Protein AF-A0A376W2E6-F1 (afdb_monomer)

Nearest PDB structures (foldseek):
  1eif-assembly1_A  TM=4.962E-01  e=2.114E+00  Methanocaldococcus jannaschii
  6cqm-assembly2_F  TM=3.424E-01  e=9.152E-01  Saccharomyces cerevisiae S288C
  4pn0-assembly1_A  TM=2.570E-01  e=2.363E+00  Schizosaccharomyces pombe
  4irt-assembly1_A  TM=2.799E-01  e=3.124E+00  Bacteroides ovatus ATCC 8483
  6z88-assembly1_G  TM=3.652E-01  e=6.452E+00  Homo sapiens

Solvent-accessible surface area (backbone atoms only — not comparable to full-atom values): 5246 Å² total; per-residue (Å²): 108,72,70,58,54,52,50,52,50,52,59,62,72,45,84,51,52,80,46,75,52,71,40,60,49,46,65,43,87,43,53,102,89,46,66,34,25,34,41,30,71,36,81,89,77,72,41,76,44,77,43,63,66,45,41,73,44,45,83,82,29,50,32,34,41,39,35,28,38,37,42,100,91,48,74,43,79,78,45,44,41,21,32,53,86,80,71,76,89,125

Structure (mmCIF, N/CA/C/O backbone):
data_AF-A0A376W2E6-F1
#
_entry.id   AF-A0A376W2E6-F1
#
loop_
_atom_site.group_PDB
_atom_site.id
_atom_site.type_symbol
_atom_site.label_atom_id
_atom_site.label_alt_id
_atom_site.label_comp_id
_atom_site.label_asym_id
_atom_site.label_entity_id
_atom_site.label_seq_id
_atom_site.pdbx_PDB_ins_code
_atom_site.Cartn_x
_atom_site.Cartn_y
_atom_site.Cartn_z
_atom_site.occupancy
_atom_site.B_iso_or_equiv
_atom_site.auth_seq_id
_atom_site.auth_comp_id
_atom_site.auth_asym_id
_atom_site.auth_atom_id
_atom_site.pdbx_PDB_model_num
ATOM 1 N N . MET A 1 1 ? -1.551 17.197 10.533 1.00 65.25 1 MET A N 1
ATOM 2 C CA . MET A 1 1 ? -0.764 15.948 10.650 1.00 65.25 1 MET A CA 1
ATOM 3 C C . MET A 1 1 ? -1.017 15.226 11.972 1.00 65.25 1 MET A C 1
ATOM 5 O O . MET A 1 1 ? -1.406 14.074 11.895 1.00 65.25 1 MET A O 1
ATOM 9 N N . ILE A 1 2 ? -0.919 15.885 13.141 1.00 77.38 2 ILE A N 1
ATOM 10 C CA . ILE A 1 2 ? -1.096 15.249 14.472 1.00 77.38 2 ILE A CA 1
ATOM 11 C C . ILE A 1 2 ? -2.428 14.485 14.623 1.00 77.38 2 ILE A C 1
ATOM 13 O O . ILE A 1 2 ? -2.437 13.345 15.075 1.00 77.38 2 ILE A O 1
ATOM 17 N N . LEU A 1 3 ? -3.553 15.071 14.196 1.00 79.81 3 LEU A N 1
ATOM 18 C CA . LEU A 1 3 ? -4.864 14.415 14.302 1.00 79.81 3 LEU A CA 1
ATOM 19 C C . LEU A 1 3 ? -4.961 13.135 13.450 1.00 79.81 3 LEU A C 1
ATOM 21 O O . LEU A 1 3 ? -5.476 12.123 13.911 1.00 79.81 3 LEU A O 1
ATOM 25 N N . PHE A 1 4 ? -4.416 13.162 12.229 1.00 76.75 4 PHE A N 1
ATOM 26 C CA . PHE A 1 4 ? -4.390 11.996 11.342 1.00 76.75 4 PHE A CA 1
ATOM 27 C C . PHE A 1 4 ? -3.484 10.891 11.883 1.00 76.75 4 PHE A C 1
ATOM 29 O O . PHE A 1 4 ? -3.874 9.731 11.860 1.00 76.75 4 PHE A O 1
ATOM 36 N N . THR A 1 5 ? -2.311 11.235 12.421 1.00 81.50 5 THR A N 1
ATOM 37 C CA . THR A 1 5 ? -1.426 10.240 13.043 1.00 81.50 5 THR A CA 1
ATOM 38 C C . THR A 1 5 ? -2.076 9.584 14.258 1.00 81.50 5 THR A C 1
ATOM 40 O O . THR A 1 5 ? -1.981 8.370 14.389 1.00 81.50 5 THR A O 1
ATOM 43 N N . LEU A 1 6 ? -2.802 10.346 15.088 1.00 87.69 6 LEU A N 1
ATOM 44 C CA . LEU A 1 6 ? -3.544 9.795 16.229 1.00 87.69 6 LEU A CA 1
ATOM 45 C C . LEU A 1 6 ? -4.649 8.831 15.778 1.00 87.69 6 LEU A C 1
ATOM 47 O O . LEU A 1 6 ? -4.789 7.743 16.339 1.00 87.69 6 LEU A O 1
ATOM 51 N N . LEU A 1 7 ? -5.390 9.193 14.728 1.00 85.00 7 LEU A N 1
ATOM 52 C CA . LEU A 1 7 ? -6.429 8.336 14.163 1.00 85.00 7 LEU A CA 1
ATOM 53 C C . LEU A 1 7 ? -5.844 7.031 13.602 1.00 85.00 7 LEU A C 1
ATOM 55 O O . LEU A 1 7 ? -6.341 5.956 13.924 1.00 85.00 7 LEU A O 1
ATOM 59 N N . VAL A 1 8 ? -4.753 7.107 12.831 1.00 83.94 8 VAL A N 1
ATOM 60 C CA . VAL A 1 8 ? -4.065 5.920 12.293 1.00 83.94 8 VAL A CA 1
ATOM 61 C C . VAL A 1 8 ? -3.557 5.025 13.421 1.00 83.94 8 VAL A C 1
ATOM 63 O O . VAL A 1 8 ? -3.754 3.815 13.361 1.00 83.94 8 VAL A O 1
ATOM 66 N N . THR A 1 9 ? -2.963 5.596 14.477 1.00 85.44 9 THR A N 1
ATOM 67 C CA . THR A 1 9 ? -2.517 4.802 15.633 1.00 85.44 9 THR A CA 1
ATOM 68 C C . THR A 1 9 ? -3.679 4.117 16.343 1.00 85.44 9 THR A C 1
ATOM 70 O O . THR A 1 9 ? -3.572 2.937 16.660 1.00 85.44 9 THR A O 1
ATOM 73 N N . LEU A 1 10 ? -4.806 4.806 16.542 1.00 86.44 10 LEU A N 1
ATOM 74 C CA . LEU A 1 10 ? -5.986 4.212 17.167 1.00 86.44 10 LEU A CA 1
ATOM 75 C C . LEU A 1 10 ? -6.516 3.033 16.342 1.00 86.44 10 LEU A C 1
ATOM 77 O O . LEU A 1 10 ? -6.743 1.959 16.892 1.00 86.44 10 LEU A O 1
ATOM 81 N N . ILE A 1 11 ? -6.654 3.213 15.024 1.00 84.00 11 ILE A N 1
ATOM 82 C CA . ILE A 1 11 ? -7.100 2.144 14.121 1.00 84.00 11 ILE A CA 1
ATOM 83 C C . ILE A 1 11 ? -6.094 0.986 14.138 1.00 84.00 11 ILE A C 1
ATOM 85 O O . ILE A 1 11 ? -6.509 -0.164 14.155 1.00 84.00 11 ILE A O 1
ATOM 89 N N . TYR A 1 12 ? -4.789 1.256 14.189 1.00 83.75 12 TYR A N 1
ATOM 90 C CA . TYR A 1 12 ? -3.761 0.212 14.230 1.00 83.75 12 TYR A CA 1
ATOM 91 C C . TYR A 1 12 ? -3.793 -0.635 15.517 1.00 83.75 12 TYR A C 1
ATOM 93 O O . TYR A 1 12 ? -3.571 -1.846 15.461 1.00 83.75 12 TYR A O 1
ATOM 101 N N . PHE A 1 13 ? -4.058 -0.011 16.672 1.00 85.50 13 PHE A N 1
ATOM 102 C CA . PHE A 1 13 ? -4.098 -0.693 17.972 1.00 85.50 13 PHE A CA 1
ATOM 103 C C . PHE A 1 13 ? -5.367 -1.516 18.199 1.00 85.50 13 PHE A C 1
ATOM 105 O O . PHE A 1 13 ? -5.355 -2.430 19.026 1.00 85.50 13 PHE A O 1
ATOM 112 N N . LEU A 1 14 ? -6.454 -1.212 17.490 1.00 86.50 14 LEU A N 1
ATOM 113 C CA . LEU A 1 14 ? -7.657 -2.028 17.562 1.00 86.50 14 LEU A 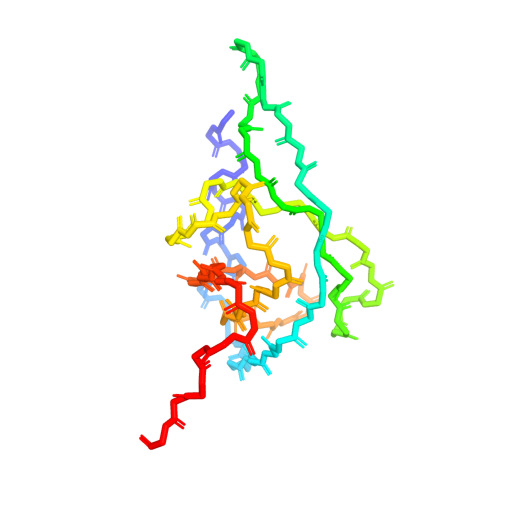CA 1
ATOM 114 C C . LEU A 1 14 ? -7.399 -3.420 16.969 1.00 86.50 14 LEU A C 1
ATOM 116 O O . LEU A 1 14 ? -6.705 -3.540 15.953 1.00 86.50 14 LEU A O 1
ATOM 120 N N . PRO A 1 15 ? -7.966 -4.478 17.575 1.00 85.12 15 PRO A N 1
ATOM 121 C CA . PRO A 1 15 ? -7.865 -5.819 17.026 1.00 85.12 15 PRO A CA 1
ATOM 122 C C . PRO A 1 15 ? -8.436 -5.828 15.606 1.00 85.12 15 PRO A C 1
ATOM 124 O O . PRO A 1 15 ? -9.536 -5.336 15.352 1.00 85.12 15 PRO A O 1
ATOM 127 N N . GLY A 1 16 ? -7.649 -6.358 14.680 1.00 86.00 16 GLY A N 1
ATOM 128 C CA . GLY A 1 16 ? -7.967 -6.423 13.265 1.00 86.00 16 GLY A CA 1
ATOM 129 C C . GLY A 1 16 ? -7.252 -7.598 12.622 1.00 86.00 16 GLY A C 1
ATOM 130 O O . GLY A 1 16 ? -6.244 -8.075 13.147 1.00 86.00 16 GLY A O 1
ATOM 131 N N . GLU A 1 17 ? -7.792 -8.061 11.505 1.00 91.38 17 GLU A N 1
ATOM 132 C CA . GLU A 1 17 ? -7.221 -9.153 10.726 1.00 91.38 17 GLU A CA 1
ATOM 133 C C . GLU A 1 17 ? -6.114 -8.611 9.816 1.00 91.38 17 GLU A C 1
ATOM 135 O O . GLU A 1 17 ? -6.228 -7.515 9.254 1.00 91.38 17 GLU A O 1
ATOM 140 N N . ASP A 1 18 ? -5.019 -9.360 9.700 1.00 93.19 18 ASP A N 1
ATOM 141 C CA . ASP A 1 18 ? -3.979 -9.046 8.727 1.00 93.19 18 ASP A CA 1
ATOM 142 C C . ASP A 1 18 ? -4.464 -9.506 7.340 1.00 93.19 18 ASP A C 1
ATOM 144 O O . ASP A 1 18 ? -4.791 -10.673 7.143 1.00 93.19 18 ASP A O 1
ATOM 148 N N . SER A 1 19 ? -4.486 -8.589 6.373 1.00 94.12 19 SER A N 1
ATOM 149 C CA . SER A 1 19 ? -4.888 -8.838 4.987 1.00 94.12 19 SER A CA 1
ATOM 150 C C . SER A 1 19 ? -3.742 -8.532 4.026 1.00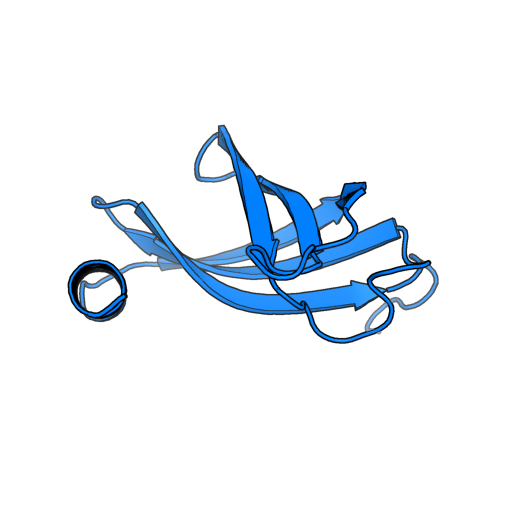 94.12 19 SER A C 1
ATOM 152 O O . SER A 1 19 ? -2.928 -7.625 4.251 1.00 94.12 19 SER A O 1
ATOM 154 N N . PHE A 1 20 ? -3.681 -9.312 2.949 1.00 95.81 20 PHE A N 1
ATOM 155 C CA . PHE A 1 20 ? -2.616 -9.287 1.960 1.00 95.81 20 PHE A CA 1
ATOM 156 C C . PHE A 1 20 ? -3.206 -9.442 0.566 1.00 95.81 20 PHE A C 1
ATOM 158 O O . PHE A 1 20 ? -3.977 -10.367 0.316 1.00 95.81 20 PHE A O 1
ATOM 165 N N . TYR A 1 21 ? -2.811 -8.573 -0.356 1.00 95.38 21 TYR A N 1
ATOM 166 C CA . TYR A 1 21 ? -3.215 -8.689 -1.752 1.00 95.38 21 TYR A CA 1
ATOM 167 C C . TYR A 1 21 ? -2.145 -8.129 -2.684 1.00 95.38 21 TYR A C 1
ATOM 169 O O . TYR A 1 21 ? -1.269 -7.362 -2.274 1.00 95.38 21 TYR A O 1
ATOM 177 N N . SER A 1 22 ? -2.228 -8.520 -3.951 1.00 95.19 22 SER A N 1
ATOM 178 C CA . SER A 1 22 ? -1.517 -7.864 -5.037 1.00 95.19 22 SER A CA 1
ATOM 179 C C . SER A 1 22 ? -2.514 -7.348 -6.062 1.00 95.19 22 SER A C 1
ATOM 181 O O . SER A 1 22 ? -3.540 -7.977 -6.324 1.00 95.19 22 SER A O 1
ATOM 183 N N . ALA A 1 23 ? -2.229 -6.178 -6.615 1.00 95.44 23 ALA A N 1
ATOM 184 C CA . ALA A 1 23 ? -3.097 -5.533 -7.587 1.00 95.44 23 ALA A CA 1
ATOM 185 C C . ALA A 1 23 ? -2.272 -4.685 -8.562 1.00 95.44 23 ALA A C 1
ATOM 187 O O . ALA A 1 23 ? -1.164 -4.252 -8.218 1.00 95.44 23 ALA A O 1
ATOM 188 N N . PRO A 1 24 ? -2.786 -4.441 -9.779 1.00 95.81 24 PRO A N 1
ATOM 189 C CA . PRO A 1 24 ? -2.265 -3.363 -10.600 1.00 95.81 24 PRO A CA 1
ATOM 190 C C . PRO A 1 24 ? -2.475 -2.020 -9.892 1.00 95.81 24 PRO A C 1
ATOM 192 O O . PRO A 1 24 ? -3.397 -1.866 -9.090 1.00 95.81 24 PRO A O 1
ATOM 195 N N . TYR A 1 25 ? -1.616 -1.052 -10.189 1.00 96.12 25 TYR A N 1
ATOM 196 C CA . TYR A 1 25 ? -1.720 0.292 -9.632 1.00 96.12 25 TYR A CA 1
ATOM 197 C C . TYR A 1 25 ? -1.434 1.346 -10.701 1.00 96.12 25 TYR A C 1
ATOM 199 O O . TYR A 1 25 ? -0.792 1.064 -11.713 1.00 96.12 25 TYR A O 1
ATOM 207 N N . GLU A 1 26 ? -1.883 2.570 -10.448 1.00 96.56 26 GLU A N 1
ATOM 208 C CA . GLU A 1 26 ? -1.543 3.739 -11.253 1.00 96.56 26 GLU A CA 1
ATOM 209 C C . GLU A 1 26 ? -0.563 4.628 -10.482 1.00 96.56 26 GLU A C 1
ATOM 211 O O . GLU A 1 26 ? -0.838 5.071 -9.361 1.00 96.56 26 GLU A O 1
ATOM 216 N N . TYR A 1 27 ? 0.608 4.876 -11.070 1.00 95.44 27 TYR A N 1
ATOM 217 C CA . TYR A 1 27 ? 1.583 5.800 -10.503 1.00 95.44 27 TYR A CA 1
ATOM 218 C C . TYR A 1 27 ? 1.068 7.239 -10.580 1.00 95.44 27 TYR A C 1
ATOM 220 O O . TYR A 1 27 ? 0.642 7.710 -11.633 1.00 95.44 27 TYR A O 1
ATOM 228 N N . SER A 1 28 ? 1.212 7.976 -9.480 1.00 95.50 28 SER A N 1
ATOM 229 C CA . SER A 1 28 ? 1.021 9.422 -9.465 1.00 95.50 28 SER A CA 1
ATOM 230 C C . SER A 1 28 ? 2.240 10.127 -8.896 1.00 95.50 28 SER A C 1
ATOM 232 O O . SER A 1 28 ? 2.717 9.837 -7.791 1.00 95.50 28 SER A O 1
ATOM 234 N N . ARG A 1 29 ? 2.709 11.131 -9.639 1.00 93.62 29 ARG A N 1
ATOM 235 C CA . ARG A 1 29 ? 3.779 12.021 -9.197 1.00 93.62 29 ARG A CA 1
ATOM 236 C C . ARG A 1 29 ? 3.252 12.983 -8.129 1.00 93.62 29 ARG A C 1
ATOM 238 O O . ARG A 1 29 ? 2.250 13.666 -8.326 1.00 93.62 29 ARG A O 1
ATOM 245 N N . GLY A 1 30 ? 3.947 13.042 -6.999 1.00 89.88 30 GLY A N 1
ATOM 246 C CA . GLY A 1 30 ? 3.672 13.977 -5.914 1.00 89.88 30 GLY A CA 1
ATOM 247 C C . GLY A 1 30 ? 4.110 15.405 -6.230 1.00 89.88 30 GLY A C 1
ATOM 248 O O . GLY A 1 30 ? 4.804 15.673 -7.211 1.00 89.88 30 GLY A O 1
ATOM 249 N N . SER A 1 31 ? 3.726 16.329 -5.356 1.00 88.62 31 SER A N 1
ATOM 250 C CA . SER A 1 31 ? 4.079 17.752 -5.422 1.00 88.62 31 SER A CA 1
ATOM 251 C C . SER A 1 31 ? 4.725 18.206 -4.111 1.00 88.62 31 SER A C 1
ATOM 253 O O . SER A 1 31 ? 4.860 17.435 -3.171 1.00 88.62 31 SER A O 1
ATOM 255 N N . SER A 1 32 ? 5.060 19.488 -3.969 1.00 86.69 32 SER A N 1
ATOM 256 C CA . SER A 1 32 ? 5.525 20.024 -2.677 1.00 86.69 32 SER A CA 1
ATOM 257 C C . SER A 1 32 ? 4.493 19.903 -1.540 1.00 86.69 32 SER A C 1
ATOM 259 O O . SER A 1 32 ? 4.842 20.069 -0.372 1.00 86.69 32 SER A O 1
ATOM 261 N N . LYS A 1 33 ? 3.222 19.632 -1.867 1.00 87.31 33 LYS A N 1
ATOM 262 C CA . LYS A 1 33 ? 2.104 19.491 -0.921 1.00 87.31 33 LYS A CA 1
ATOM 263 C C . LYS A 1 33 ? 1.581 18.051 -0.812 1.00 87.31 33 LYS A C 1
ATOM 265 O O . LYS A 1 33 ? 0.657 17.821 -0.035 1.00 87.31 33 LYS A O 1
ATOM 270 N N . SER A 1 34 ? 2.124 17.100 -1.576 1.00 89.00 34 SER A N 1
ATOM 271 C CA . SER A 1 34 ? 1.631 15.716 -1.643 1.00 89.00 34 SER A CA 1
ATOM 272 C C . SER A 1 34 ? 2.757 14.710 -1.875 1.00 89.00 34 SER A C 1
ATOM 274 O O . SER A 1 34 ? 3.804 15.040 -2.418 1.00 89.00 34 SER A O 1
ATOM 276 N N . CYS A 1 35 ? 2.546 13.457 -1.486 1.00 92.56 35 CYS A N 1
ATOM 277 C CA . CYS A 1 35 ? 3.505 12.392 -1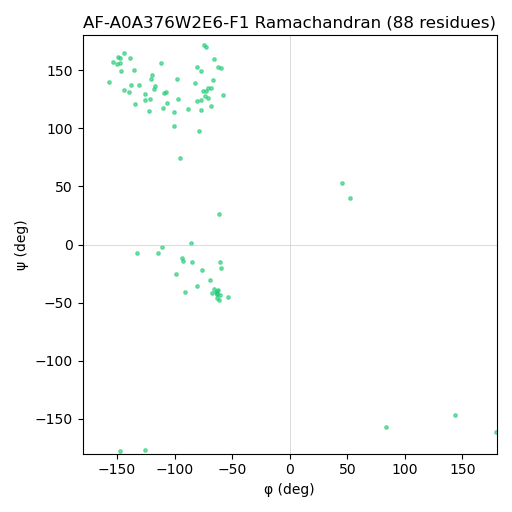.759 1.00 92.56 35 CYS A CA 1
ATOM 278 C C . CYS A 1 35 ? 3.367 11.863 -3.197 1.00 92.56 35 CYS A C 1
ATOM 280 O O . CYS A 1 35 ? 2.286 11.918 -3.785 1.00 92.56 35 CYS A O 1
ATOM 282 N N . SER A 1 36 ? 4.459 11.333 -3.753 1.00 95.00 36 SER A N 1
ATOM 283 C CA . SER A 1 36 ? 4.381 10.440 -4.917 1.00 95.00 36 SER A CA 1
ATOM 284 C C . SER A 1 36 ? 3.941 9.061 -4.447 1.00 95.00 36 SER A C 1
ATOM 286 O O . SER A 1 36 ? 4.264 8.666 -3.322 1.00 95.00 36 SER A O 1
ATOM 288 N N . GLY A 1 37 ? 3.237 8.316 -5.289 1.00 96.38 37 GLY A N 1
ATOM 289 C CA . GLY A 1 37 ? 2.672 7.054 -4.839 1.00 96.38 37 GLY A CA 1
ATOM 290 C C . GLY A 1 37 ? 1.879 6.304 -5.889 1.00 96.38 37 GLY A C 1
ATOM 291 O O . GLY A 1 37 ? 2.014 6.550 -7.086 1.00 96.38 37 GLY A O 1
ATOM 292 N N . ALA A 1 38 ? 1.058 5.389 -5.392 1.00 96.56 38 ALA A N 1
ATOM 293 C CA . ALA A 1 38 ? 0.297 4.432 -6.172 1.00 96.56 38 ALA A CA 1
ATOM 294 C C . ALA A 1 38 ? -1.192 4.515 -5.816 1.00 96.56 38 ALA A C 1
ATOM 296 O O . ALA A 1 38 ? -1.551 4.357 -4.645 1.00 96.56 38 ALA A O 1
ATOM 297 N N . PHE A 1 39 ? -2.050 4.737 -6.811 1.00 96.81 39 PHE A N 1
ATOM 298 C CA . PHE A 1 39 ? -3.483 4.475 -6.698 1.00 96.81 39 PHE A CA 1
ATOM 299 C C . PHE A 1 39 ? -3.730 2.987 -6.912 1.00 96.81 39 PHE A C 1
ATOM 301 O O . PHE A 1 39 ? -3.330 2.440 -7.936 1.00 96.81 39 PHE A O 1
ATOM 308 N N . VAL A 1 40 ? -4.366 2.334 -5.945 1.00 96.69 40 VAL A N 1
ATOM 309 C CA . VAL A 1 40 ? -4.634 0.895 -5.978 1.00 96.69 40 VAL A CA 1
ATOM 310 C C . VAL A 1 40 ? -6.043 0.618 -5.479 1.00 96.69 40 VAL A C 1
ATOM 312 O O . VAL A 1 40 ? -6.484 1.209 -4.491 1.00 96.69 40 VAL A O 1
ATOM 315 N N . ASP A 1 41 ? -6.749 -0.280 -6.155 1.00 97.06 41 ASP A N 1
ATOM 316 C CA . ASP A 1 41 ? -8.064 -0.734 -5.719 1.00 97.06 41 ASP A CA 1
ATOM 317 C C . ASP A 1 41 ? -7.920 -1.727 -4.569 1.00 97.06 41 ASP A C 1
ATOM 319 O O . ASP A 1 41 ? -7.351 -2.810 -4.712 1.00 97.06 41 ASP A O 1
ATOM 323 N N . ASP A 1 42 ? -8.424 -1.333 -3.403 1.00 95.38 42 ASP A N 1
ATOM 324 C CA . ASP A 1 42 ? -8.360 -2.131 -2.193 1.00 95.38 42 ASP A CA 1
ATOM 325 C C . ASP A 1 42 ? -9.584 -3.063 -2.109 1.00 95.38 42 ASP A C 1
ATOM 327 O O . ASP A 1 42 ? -10.714 -2.569 -1.999 1.00 95.38 42 ASP A O 1
ATOM 331 N N . PRO A 1 43 ? -9.399 -4.397 -2.140 1.00 94.00 43 PRO A N 1
ATOM 332 C CA . PRO A 1 43 ? -10.517 -5.337 -2.218 1.00 94.00 43 PRO A CA 1
ATOM 333 C C . PRO A 1 43 ? -11.356 -5.391 -0.935 1.00 94.00 43 PRO A C 1
ATOM 335 O O . PRO A 1 43 ? -12.564 -5.602 -1.011 1.00 94.00 43 PRO A O 1
ATOM 338 N N . ASP A 1 44 ? -10.752 -5.155 0.234 1.00 92.94 44 ASP A N 1
ATOM 339 C CA . ASP A 1 44 ? -11.468 -5.243 1.516 1.00 92.94 44 ASP A CA 1
ATOM 340 C C . ASP A 1 44 ? -12.280 -3.977 1.793 1.00 92.94 44 ASP A C 1
ATOM 342 O O . ASP A 1 44 ? -13.374 -4.039 2.350 1.00 92.94 44 ASP A O 1
ATOM 346 N N . LEU A 1 45 ? -11.758 -2.814 1.390 1.00 91.19 45 LEU A N 1
ATOM 347 C CA . LEU A 1 45 ? -12.470 -1.542 1.503 1.00 91.19 45 LEU A CA 1
ATOM 348 C C . LEU A 1 45 ? -13.410 -1.276 0.322 1.00 91.19 45 LEU A C 1
ATOM 350 O O . LEU A 1 45 ? -14.242 -0.371 0.422 1.00 91.19 45 LEU A O 1
ATOM 354 N N . GLN A 1 46 ? -13.261 -2.024 -0.778 1.00 93.69 46 GLN A N 1
ATOM 355 C CA . GLN A 1 46 ? -13.964 -1.832 -2.053 1.00 93.69 46 GLN A CA 1
ATOM 356 C C . GLN A 1 46 ? -13.829 -0.394 -2.577 1.00 93.69 46 GLN A C 1
ATOM 358 O O . GLN A 1 46 ? -14.793 0.224 -3.036 1.00 93.69 46 GLN A O 1
ATOM 363 N N . LYS A 1 47 ? -12.627 0.174 -2.433 1.00 93.94 47 LYS A N 1
ATOM 364 C CA . LYS A 1 47 ? -12.314 1.568 -2.768 1.00 93.94 47 LYS A CA 1
ATOM 365 C C . LYS A 1 47 ? -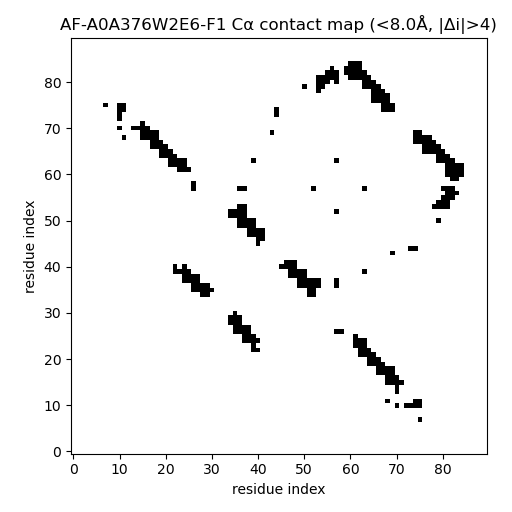10.887 1.690 -3.271 1.00 93.94 47 LYS A C 1
ATOM 367 O O . LYS A 1 47 ? -9.996 1.002 -2.783 1.00 93.94 47 LYS A O 1
ATOM 372 N N . THR A 1 48 ? -10.656 2.649 -4.158 1.00 96.31 48 THR A N 1
ATOM 373 C CA . THR A 1 48 ? -9.303 3.058 -4.527 1.00 96.31 48 THR A CA 1
ATOM 374 C C . THR A 1 48 ? -8.659 3.818 -3.369 1.00 96.31 48 THR A C 1
ATOM 376 O O . THR A 1 48 ? -9.216 4.795 -2.858 1.00 96.31 48 THR A O 1
ATOM 379 N N . ILE A 1 49 ? -7.478 3.375 -2.953 1.00 95.19 49 ILE A N 1
ATOM 380 C CA . ILE A 1 49 ? -6.643 4.043 -1.953 1.00 95.19 49 ILE A CA 1
ATOM 381 C C . ILE A 1 49 ? -5.378 4.593 -2.611 1.00 95.19 49 ILE A C 1
ATOM 383 O O . ILE A 1 49 ? -4.943 4.107 -3.653 1.00 95.19 49 ILE A O 1
ATOM 387 N N . PHE A 1 50 ? -4.772 5.604 -1.988 1.00 95.50 50 PHE A N 1
ATOM 388 C CA . PHE A 1 50 ? -3.493 6.157 -2.425 1.00 95.50 50 PHE A CA 1
ATOM 389 C C . PHE A 1 50 ? -2.395 5.814 -1.420 1.00 95.50 50 PHE A C 1
ATOM 391 O O . PHE A 1 50 ? -2.452 6.233 -0.261 1.00 95.50 50 PHE A O 1
ATOM 398 N N . ILE A 1 51 ? -1.394 5.055 -1.862 1.00 95.50 51 ILE A N 1
ATOM 399 C CA . ILE A 1 51 ? -0.259 4.640 -1.036 1.00 95.50 51 ILE A CA 1
ATOM 400 C C . ILE A 1 51 ? 0.934 5.543 -1.350 1.00 95.50 51 ILE A C 1
ATOM 402 O O . ILE A 1 51 ? 1.475 5.509 -2.453 1.00 95.50 51 ILE A O 1
ATOM 406 N N . CYS A 1 52 ? 1.353 6.339 -0.366 1.00 94.94 52 CYS A N 1
ATOM 407 C CA . CYS A 1 52 ? 2.539 7.190 -0.457 1.00 94.94 52 CYS A CA 1
ATOM 408 C C . CYS A 1 52 ? 3.828 6.369 -0.398 1.00 94.94 52 CYS A C 1
ATOM 410 O O . CYS A 1 52 ? 4.006 5.593 0.540 1.00 94.94 52 CYS A O 1
ATOM 412 N N . TYR A 1 53 ? 4.756 6.635 -1.320 1.00 94.50 53 TYR A N 1
ATOM 413 C CA . TYR A 1 53 ? 6.127 6.112 -1.312 1.00 94.50 53 TYR A CA 1
ATOM 414 C C . TYR A 1 53 ? 6.238 4.605 -0.994 1.00 94.50 53 TYR A C 1
ATOM 416 O O . TYR A 1 53 ? 6.980 4.235 -0.078 1.00 94.50 53 TYR A O 1
ATOM 424 N N . PRO A 1 54 ? 5.507 3.722 -1.704 1.00 95.69 54 PRO A N 1
ATOM 425 C CA . PRO A 1 54 ? 5.701 2.289 -1.532 1.00 95.69 54 PRO A CA 1
ATOM 426 C C . PRO A 1 54 ? 7.147 1.908 -1.880 1.00 95.69 54 PRO A C 1
ATOM 428 O O . PRO A 1 54 ? 7.818 2.575 -2.669 1.00 95.69 54 PRO A O 1
ATOM 431 N N . TYR A 1 55 ? 7.643 0.837 -1.267 1.00 95.19 55 TYR A N 1
ATOM 432 C CA . TYR A 1 55 ? 8.989 0.342 -1.535 1.00 95.19 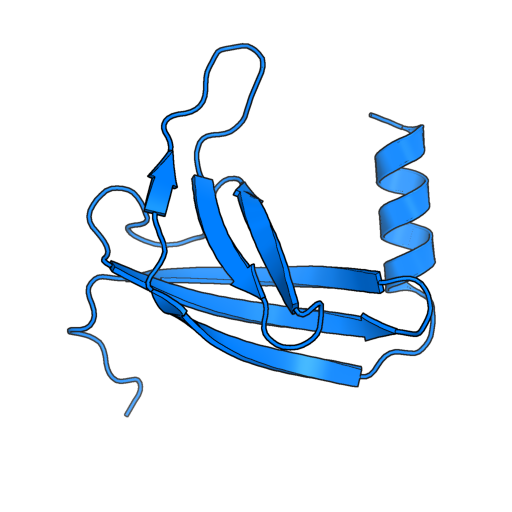55 TYR A CA 1
ATOM 433 C C . TYR A 1 55 ? 9.109 -0.183 -2.973 1.00 95.19 55 TYR A C 1
ATOM 435 O O . TYR A 1 55 ? 8.115 -0.559 -3.586 1.00 95.19 55 TYR A O 1
ATOM 443 N N . GLY A 1 56 ? 10.338 -0.275 -3.484 1.00 92.88 56 GLY A N 1
ATOM 444 C CA . GLY A 1 56 ? 10.606 -0.818 -4.817 1.00 92.88 56 GLY A CA 1
ATOM 445 C C . GLY A 1 56 ? 10.437 0.206 -5.938 1.00 92.88 56 GLY A C 1
ATOM 446 O O . GLY A 1 56 ? 10.565 1.412 -5.722 1.00 92.88 56 GLY A O 1
ATOM 447 N N . ASP A 1 57 ? 10.193 -0.294 -7.146 1.00 90.44 57 ASP A N 1
ATOM 448 C CA . ASP A 1 57 ? 10.106 0.509 -8.365 1.00 90.44 57 ASP A CA 1
ATOM 449 C C . ASP A 1 57 ? 8.647 0.868 -8.659 1.00 90.44 57 ASP A C 1
ATOM 451 O O . ASP A 1 57 ? 7.989 0.276 -9.508 1.00 90.44 57 ASP A O 1
ATOM 455 N N . TYR A 1 58 ? 8.107 1.802 -7.879 1.00 91.06 58 TYR A N 1
ATOM 456 C CA . TYR A 1 58 ? 6.713 2.236 -8.007 1.00 91.06 58 TYR A CA 1
ATOM 457 C C . TYR A 1 58 ? 6.495 3.339 -9.051 1.00 91.06 58 TYR A C 1
ATOM 459 O O . TYR A 1 58 ? 5.384 3.853 -9.173 1.00 91.06 58 TYR A O 1
ATOM 467 N N . GLN A 1 59 ? 7.554 3.771 -9.740 1.00 91.75 59 GLN A N 1
ATOM 468 C CA . GLN A 1 59 ? 7.444 4.733 -10.839 1.00 91.75 59 GLN A CA 1
ATOM 469 C C . GLN A 1 59 ? 7.263 3.998 -12.165 1.00 91.75 59 GLN A C 1
ATOM 471 O O . GLN A 1 59 ? 6.420 4.406 -12.961 1.00 91.75 59 GLN A O 1
ATOM 476 N N . ASP A 1 60 ? 7.994 2.892 -12.350 1.00 90.75 60 ASP A N 1
ATOM 477 C CA . ASP A 1 60 ? 7.998 2.118 -13.593 1.00 90.75 60 ASP A CA 1
ATOM 478 C C . ASP A 1 60 ? 7.405 0.699 -13.433 1.00 90.75 60 ASP A C 1
ATOM 480 O O . ASP A 1 60 ? 7.199 -0.022 -14.414 1.00 90.75 60 ASP A O 1
ATOM 484 N N . GLY A 1 61 ? 7.093 0.272 -12.204 1.00 88.38 61 GLY A N 1
ATOM 485 C CA . GLY A 1 61 ? 6.419 -0.996 -11.919 1.00 88.38 61 GLY A CA 1
ATOM 486 C C . GLY A 1 61 ? 4.938 -0.990 -12.301 1.00 88.38 61 GLY A C 1
ATOM 487 O O . GLY A 1 61 ? 4.348 0.054 -12.563 1.00 88.38 61 GLY A O 1
ATOM 488 N N . ASN A 1 62 ? 4.299 -2.158 -12.272 1.00 92.06 62 ASN A N 1
ATOM 489 C CA . ASN A 1 62 ? 2.889 -2.313 -12.659 1.00 92.06 62 ASN A CA 1
ATOM 490 C C . ASN A 1 62 ? 2.051 -3.128 -11.667 1.00 92.06 62 ASN A C 1
ATOM 492 O O . ASN A 1 62 ? 0.841 -3.227 -11.844 1.00 92.06 62 ASN A O 1
ATOM 496 N 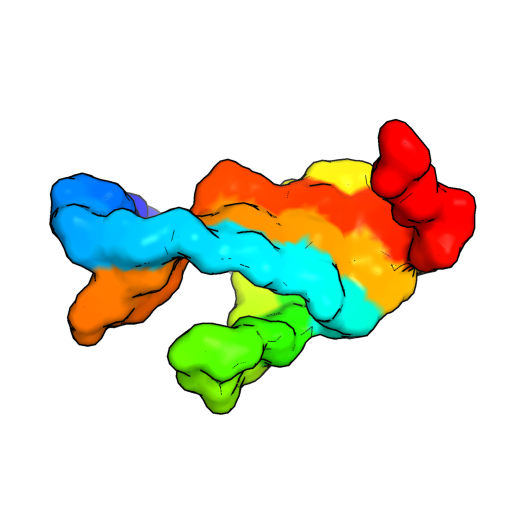N . VAL A 1 63 ? 2.676 -3.732 -10.654 1.00 95.00 63 VAL A N 1
ATOM 497 C CA . VAL A 1 63 ? 1.996 -4.499 -9.606 1.00 95.00 63 VAL A CA 1
ATOM 498 C C . VAL A 1 63 ? 2.503 -4.035 -8.250 1.00 95.00 63 VAL A C 1
ATOM 500 O O . VAL A 1 63 ? 3.707 -3.857 -8.059 1.00 95.00 63 VAL A O 1
ATOM 503 N N . ILE A 1 64 ? 1.588 -3.867 -7.300 1.00 96.00 64 ILE A N 1
ATOM 504 C CA . ILE A 1 64 ? 1.901 -3.562 -5.907 1.00 96.00 64 ILE A CA 1
ATOM 505 C C . ILE A 1 64 ? 1.409 -4.689 -5.003 1.00 96.00 64 ILE A C 1
ATOM 507 O O . ILE A 1 64 ? 0.287 -5.170 -5.150 1.00 96.00 64 ILE A O 1
ATOM 511 N N . TYR A 1 65 ? 2.259 -5.111 -4.074 1.00 96.44 65 TYR A N 1
ATOM 512 C CA . TYR A 1 65 ? 1.922 -6.023 -2.987 1.00 96.44 65 TYR A CA 1
ATOM 513 C C . TYR A 1 65 ? 1.629 -5.199 -1.745 1.00 96.44 65 TYR A C 1
ATOM 515 O O . TYR A 1 65 ? 2.470 -4.400 -1.331 1.00 96.44 65 TYR A O 1
ATOM 523 N N . VAL A 1 66 ? 0.462 -5.397 -1.145 1.00 97.12 66 VAL A N 1
ATOM 524 C CA . VAL A 1 66 ? -0.005 -4.626 0.007 1.00 97.12 66 VAL A CA 1
ATOM 525 C C . VAL A 1 66 ? -0.261 -5.574 1.166 1.00 97.12 66 VAL A C 1
ATOM 527 O O . VAL A 1 66 ? -1.034 -6.521 1.046 1.00 97.12 66 VAL A O 1
ATOM 530 N N . LYS A 1 67 ? 0.368 -5.286 2.307 1.00 96.88 67 LYS A N 1
ATOM 531 C CA . LYS A 1 67 ? 0.026 -5.848 3.613 1.00 96.88 67 LYS A CA 1
ATOM 532 C C . LYS A 1 67 ? -0.607 -4.759 4.458 1.00 96.88 67 LYS A C 1
ATOM 534 O O . LYS A 1 67 ? -0.028 -3.679 4.641 1.00 96.88 67 LYS A O 1
ATOM 539 N N . LYS A 1 68 ? -1.751 -5.066 5.046 1.00 95.00 68 LYS A N 1
ATOM 540 C CA . LYS A 1 68 ? -2.498 -4.142 5.895 1.00 95.00 68 LYS A CA 1
ATOM 541 C C . LYS A 1 68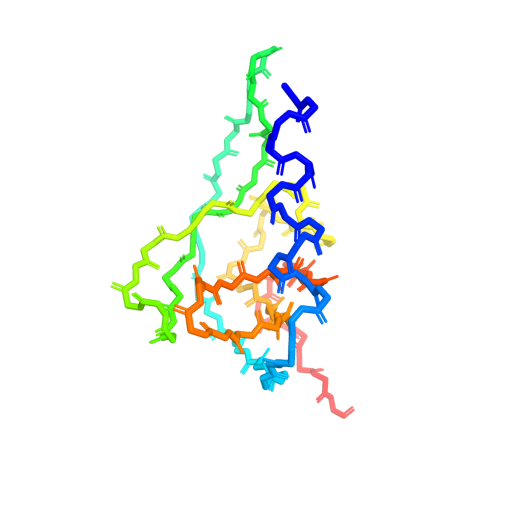 ? -3.162 -4.875 7.049 1.00 95.00 68 LYS A C 1
ATOM 543 O O . LYS A 1 68 ? -3.317 -6.090 7.021 1.00 95.00 68 LYS A O 1
ATOM 548 N N . ARG A 1 69 ? -3.596 -4.100 8.033 1.00 93.75 69 ARG A N 1
ATOM 549 C CA . ARG A 1 69 ? -4.510 -4.546 9.082 1.00 93.75 69 ARG A CA 1
ATOM 550 C C . ARG A 1 69 ? -5.878 -3.930 8.846 1.00 93.75 69 ARG A C 1
ATOM 552 O O . ARG A 1 69 ? -5.952 -2.719 8.638 1.00 93.75 69 ARG A O 1
ATOM 559 N N . VAL A 1 70 ? -6.930 -4.739 8.887 1.00 92.50 70 VAL A N 1
ATOM 560 C CA . VAL A 1 70 ? -8.316 -4.311 8.654 1.00 92.50 70 VAL A CA 1
ATOM 561 C C . VAL A 1 70 ? -9.146 -4.542 9.912 1.00 92.50 70 VAL A C 1
ATOM 563 O O . V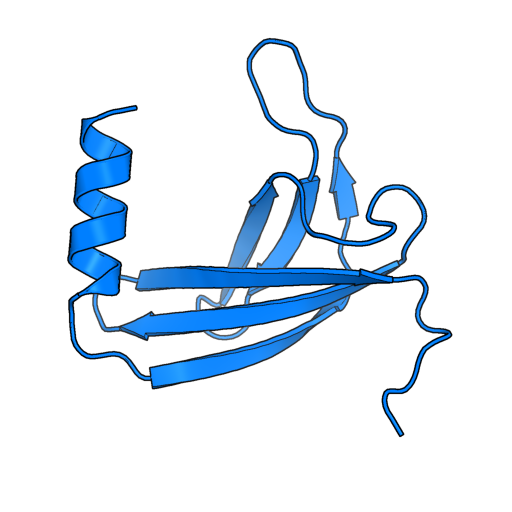AL A 1 70 ? -9.032 -5.578 10.563 1.00 92.50 70 VAL A O 1
ATOM 566 N N . ASN A 1 71 ? -9.982 -3.573 10.271 1.00 90.06 71 ASN A N 1
ATOM 567 C CA . ASN A 1 71 ? -10.948 -3.684 11.359 1.00 90.06 71 ASN A CA 1
ATOM 568 C C . ASN A 1 71 ? -12.211 -2.865 11.063 1.00 90.06 71 ASN A C 1
ATOM 570 O O . ASN A 1 71 ? -12.345 -2.241 10.013 1.00 90.06 71 ASN A O 1
ATOM 574 N N . ALA A 1 72 ? -13.143 -2.848 12.017 1.00 87.06 72 ALA A N 1
ATOM 575 C CA . ALA A 1 72 ? -14.428 -2.168 11.875 1.00 87.06 72 ALA A CA 1
ATOM 576 C C . ALA A 1 72 ? -14.331 -0.649 11.608 1.00 87.06 72 ALA A C 1
ATOM 578 O O . ALA A 1 72 ? -15.297 -0.066 11.124 1.00 87.06 72 ALA A O 1
ATOM 579 N N . LEU A 1 73 ? -13.201 0.003 11.917 1.00 87.31 73 LEU A N 1
ATOM 580 C CA . LEU A 1 73 ? -12.991 1.432 11.648 1.00 87.31 73 LEU A CA 1
ATOM 581 C C . LEU A 1 73 ? -12.314 1.707 10.296 1.00 87.31 73 LEU A C 1
ATOM 583 O O . LEU A 1 73 ? -12.307 2.856 9.854 1.00 87.31 73 LEU A O 1
ATOM 587 N N . GLY A 1 74 ? -11.739 0.694 9.642 1.00 88.75 74 GLY A N 1
ATOM 588 C CA . GLY A 1 74 ? -11.069 0.836 8.351 1.00 88.75 74 GLY A CA 1
ATOM 589 C C . GLY A 1 74 ? -9.838 -0.054 8.219 1.00 88.75 74 GLY A C 1
ATOM 590 O O . GLY A 1 74 ? -9.795 -1.161 8.750 1.00 88.75 74 GLY A O 1
ATOM 591 N N . ALA A 1 75 ? -8.825 0.43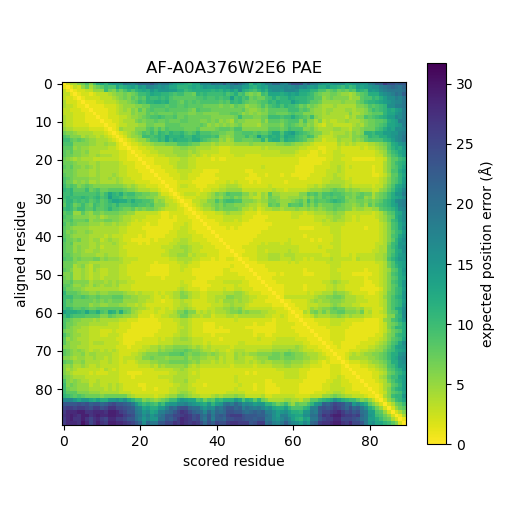3 7.500 1.00 91.44 75 ALA A N 1
ATOM 592 C CA . ALA A 1 75 ? -7.581 -0.296 7.291 1.00 91.44 75 ALA A CA 1
ATOM 593 C C . ALA A 1 75 ? -6.343 0.586 7.465 1.00 91.44 75 ALA A C 1
ATOM 595 O O . ALA A 1 75 ? -6.361 1.782 7.167 1.00 91.44 75 ALA A O 1
ATOM 596 N N . VAL A 1 76 ? -5.248 -0.031 7.906 1.00 92.81 76 VAL A N 1
ATOM 597 C CA . VAL A 1 76 ? -3.920 0.586 7.989 1.00 92.81 76 VAL A CA 1
ATOM 598 C C . VAL A 1 76 ? -2.950 -0.242 7.162 1.00 92.81 76 VAL A C 1
ATOM 600 O O . VAL A 1 76 ? -2.677 -1.396 7.491 1.00 92.81 76 VAL A O 1
ATOM 603 N N . VAL A 1 77 ? -2.418 0.350 6.092 1.00 94.31 77 VAL A N 1
ATOM 604 C CA . VAL A 1 77 ? -1.342 -0.256 5.299 1.00 94.31 77 VAL A CA 1
ATOM 605 C C . VAL A 1 77 ? -0.073 -0.283 6.142 1.00 94.31 77 VAL A C 1
ATOM 607 O O . VAL A 1 77 ? 0.421 0.757 6.571 1.00 94.31 77 VAL A O 1
ATOM 610 N N . THR A 1 78 ? 0.449 -1.480 6.387 1.00 93.94 78 THR A N 1
ATOM 611 C CA . THR A 1 78 ? 1.664 -1.693 7.186 1.00 93.94 78 THR A CA 1
ATOM 612 C C . THR A 1 78 ? 2.900 -1.897 6.321 1.00 93.94 78 THR A C 1
ATOM 614 O O . THR A 1 78 ? 4.013 -1.646 6.772 1.00 93.94 78 THR A O 1
ATOM 617 N N . TYR A 1 79 ? 2.716 -2.369 5.087 1.00 95.19 79 TYR A N 1
ATOM 618 C CA . TYR A 1 79 ? 3.797 -2.561 4.130 1.00 95.19 79 TYR A CA 1
ATOM 619 C C . TYR A 1 79 ? 3.243 -2.548 2.707 1.00 95.19 79 TYR A C 1
ATOM 621 O O . TYR A 1 79 ? 2.180 -3.114 2.450 1.00 95.19 79 TYR A O 1
ATOM 629 N N . ALA A 1 80 ? 3.970 -1.915 1.791 1.00 96.75 80 ALA A N 1
ATOM 630 C CA . ALA A 1 80 ? 3.645 -1.920 0.376 1.00 96.75 80 ALA A CA 1
ATOM 631 C C . ALA A 1 80 ? 4.924 -1.961 -0.465 1.00 96.75 80 ALA A C 1
ATOM 633 O O . ALA A 1 80 ? 5.851 -1.192 -0.203 1.00 96.75 80 ALA A O 1
ATOM 634 N N . TYR A 1 81 ? 4.967 -2.840 -1.464 1.00 96.19 81 TYR A N 1
ATOM 635 C CA . TYR A 1 81 ? 6.112 -3.010 -2.359 1.00 96.19 81 TYR A CA 1
ATOM 636 C C . TYR A 1 81 ? 5.642 -3.101 -3.807 1.00 96.19 81 TYR A C 1
ATOM 638 O O . TYR A 1 81 ? 4.854 -3.981 -4.150 1.00 96.19 81 TYR A O 1
ATOM 646 N N . ALA A 1 82 ? 6.121 -2.192 -4.646 1.00 95.31 82 ALA A N 1
ATOM 647 C CA . ALA A 1 82 ? 5.839 -2.164 -6.068 1.00 95.31 82 ALA A CA 1
ATOM 648 C C . ALA A 1 82 ? 6.976 -2.802 -6.863 1.00 95.31 82 ALA A C 1
ATOM 650 O O . ALA A 1 82 ? 8.163 -2.636 -6.564 1.00 95.31 82 ALA A O 1
ATOM 651 N N . THR A 1 83 ? 6.598 -3.521 -7.908 1.00 91.25 83 THR A N 1
ATOM 652 C CA . THR A 1 83 ? 7.537 -4.142 -8.831 1.00 91.25 83 THR A CA 1
ATOM 653 C C . THR A 1 83 ? 6.949 -4.178 -10.235 1.00 91.25 83 THR A C 1
ATOM 655 O O . THR A 1 83 ? 5.732 -4.085 -10.431 1.00 91.25 83 THR A O 1
ATOM 658 N N . SER A 1 84 ? 7.813 -4.336 -11.234 1.00 80.00 84 SER A N 1
ATOM 659 C CA . SER A 1 84 ? 7.353 -4.855 -12.519 1.00 80.00 84 SER A CA 1
ATOM 660 C C . SER A 1 84 ? 7.031 -6.336 -12.302 1.00 80.00 84 SER A C 1
ATOM 662 O O . SER A 1 84 ? 7.803 -7.022 -11.637 1.00 80.00 84 SER A O 1
ATOM 664 N N . GLY A 1 85 ? 5.897 -6.843 -12.792 1.00 63.81 85 GLY A N 1
ATOM 665 C CA . GLY A 1 85 ? 5.336 -8.188 -12.547 1.00 63.81 85 GLY A CA 1
ATOM 666 C C . GLY A 1 85 ? 6.197 -9.382 -12.998 1.00 63.81 85 GLY A C 1
ATOM 667 O O . GLY A 1 85 ? 5.678 -10.445 -13.320 1.00 63.81 85 GLY A O 1
ATOM 668 N N . ARG A 1 86 ? 7.514 -9.197 -13.058 1.00 56.91 86 ARG A N 1
ATOM 669 C CA . ARG A 1 86 ? 8.565 -10.139 -13.401 1.00 56.91 86 ARG A CA 1
ATOM 670 C C . ARG A 1 86 ? 9.180 -10.843 -12.186 1.00 56.91 86 ARG A C 1
ATOM 672 O O . ARG A 1 86 ? 9.892 -11.818 -12.392 1.00 56.91 86 ARG A O 1
ATOM 679 N N . PHE A 1 87 ? 8.898 -10.404 -10.957 1.00 53.44 87 PHE A N 1
ATOM 680 C CA . PHE A 1 87 ? 9.290 -11.126 -9.741 1.00 53.44 87 PHE A CA 1
ATOM 681 C C . PHE A 1 87 ? 8.108 -11.920 -9.171 1.00 53.44 87 PHE A C 1
ATOM 683 O O . PHE A 1 87 ? 7.212 -11.361 -8.533 1.00 53.44 87 PHE A O 1
ATOM 690 N N . ARG A 1 88 ? 8.124 -13.238 -9.417 1.00 48.69 88 ARG A N 1
ATOM 691 C CA . ARG A 1 88 ? 7.487 -14.229 -8.543 1.00 48.69 88 ARG A CA 1
ATOM 692 C C . ARG A 1 88 ? 8.377 -14.379 -7.311 1.00 48.69 88 ARG A C 1
ATOM 694 O O . ARG A 1 88 ? 9.590 -14.500 -7.447 1.00 48.69 88 ARG A O 1
ATOM 701 N N . PHE A 1 89 ? 7.779 -14.331 -6.127 1.00 49.53 89 PHE A N 1
ATOM 702 C CA . PHE A 1 89 ? 8.412 -14.900 -4.946 1.00 49.53 89 PHE A CA 1
ATOM 703 C C . PHE A 1 89 ? 8.173 -16.407 -5.044 1.00 49.53 89 PHE A C 1
ATOM 705 O O . PHE A 1 89 ? 7.057 -16.862 -4.790 1.00 49.53 89 PHE A O 1
ATOM 712 N N . ASP A 1 90 ? 9.174 -17.120 -5.554 1.00 46.41 90 ASP A N 1
ATOM 713 C CA . ASP A 1 90 ? 9.250 -18.579 -5.471 1.00 46.41 90 ASP A CA 1
ATOM 714 C C . ASP A 1 90 ? 9.580 -18.998 -4.028 1.00 46.41 90 ASP A C 1
ATOM 716 O O . ASP A 1 90 ? 10.387 -18.287 -3.376 1.00 46.41 90 ASP A O 1
#

Foldseek 3Di:
DVVVVVVLVVQVPPDFDKDKDKFFWDWDPADPVGATFTFTQDPVVRDTDTDGPAAEDRPPFTMKIWIWTADPVGIDTPHMYGHHPPDDPD

Mean predicted aligned error: 5.68 Å

Organism: Escherichia coli (NCBI:txid562)

pLDDT: mean 88.77, std 11.1, range [46.41, 97.12]

Secondary structure (DSSP, 8-state):
-HHHHHHHHHHHHS--EEEEEEEEEEEE---TTS--EEEEEETTTTEEEEEES-EE-TTT--EEEEEEEEETTEEEEEEEEEE-TT----

Radius of gyration: 13.55 Å; Cα contacts (8 Å, |Δi|>4): 169; chains: 1; bounding box: 25×39×32 Å

Sequence (90 aa):
MILFTLLVTLIYFLPGEDSFYSAPYEYSRGSSKSCSGAFVDDPDLQKTIFICYPYGDYQDGNVIYVKKRVNALGAVVTYAYATSGRFRFD